Protein AF-A0A523VRK1-F1 (afdb_monomer_lite)

Radius of gyration: 11.98 Å; chains: 1; bounding box: 23×22×35 Å

pLDDT: mean 70.72, std 13.64, range [46.31, 90.0]

Structure (mmCIF, N/CA/C/O backbone):
data_AF-A0A523VRK1-F1
#
_entry.id   AF-A0A523VRK1-F1
#
loop_
_atom_site.group_PDB
_atom_site.id
_atom_site.type_symbol
_atom_site.label_atom_id
_atom_site.label_alt_id
_atom_site.label_comp_id
_atom_site.label_asym_id
_atom_site.label_entity_id
_atom_site.label_seq_id
_atom_site.pdbx_PDB_ins_code
_atom_site.Cartn_x
_atom_site.Cartn_y
_atom_site.Cartn_z
_atom_site.occupancy
_atom_site.B_iso_or_equiv
_atom_site.auth_seq_id
_atom_site.auth_comp_id
_atom_site.auth_asym_id
_atom_site.auth_atom_id
_atom_site.pdbx_PDB_model_num
ATOM 1 N N . MET A 1 1 ? -16.686 -1.113 17.089 1.00 71.25 1 MET A N 1
ATOM 2 C CA . MET A 1 1 ? -15.254 -1.471 16.962 1.00 71.25 1 MET A CA 1
ATOM 3 C C . MET A 1 1 ? -14.791 -1.091 15.565 1.00 71.25 1 MET A C 1
ATOM 5 O O . MET A 1 1 ? -15.587 -1.233 14.647 1.00 71.25 1 MET A O 1
ATOM 9 N N . LYS A 1 2 ? -13.570 -0.570 15.404 1.00 72.44 2 LYS A N 1
ATOM 10 C CA . LYS A 1 2 ? -12.980 -0.325 14.077 1.00 72.44 2 LYS A CA 1
ATOM 11 C C . LYS A 1 2 ? -12.176 -1.556 13.665 1.00 72.44 2 LYS A C 1
ATOM 13 O O . LYS A 1 2 ? -11.418 -2.067 14.485 1.00 72.44 2 LYS A O 1
ATOM 18 N N . GLN A 1 3 ? -12.372 -2.029 12.438 1.00 80.31 3 GLN A N 1
ATOM 19 C CA . GLN A 1 3 ? -11.634 -3.159 11.884 1.00 80.31 3 GLN A CA 1
ATOM 20 C C . GLN A 1 3 ? -10.501 -2.631 11.013 1.00 80.31 3 GLN A C 1
ATOM 22 O O . GLN A 1 3 ? -10.719 -1.736 10.203 1.00 80.31 3 GLN A O 1
ATOM 27 N N . TYR A 1 4 ? -9.301 -3.165 11.213 1.00 83.94 4 TYR A N 1
ATOM 28 C CA . TYR A 1 4 ? -8.113 -2.792 10.458 1.00 83.94 4 TYR A CA 1
ATOM 29 C C . TYR A 1 4 ? -7.547 -4.022 9.756 1.00 83.94 4 TYR A C 1
ATOM 31 O O . TYR A 1 4 ? -7.587 -5.136 10.280 1.00 83.94 4 TYR A O 1
ATOM 39 N N . TYR A 1 5 ? -7.002 -3.795 8.572 1.00 82.75 5 TYR A N 1
ATOM 40 C CA . TYR A 1 5 ? -6.425 -4.799 7.698 1.00 82.75 5 TYR A CA 1
ATOM 41 C C . TYR A 1 5 ? -4.956 -4.481 7.490 1.00 82.75 5 TYR A C 1
ATOM 43 O O . TYR A 1 5 ? -4.603 -3.327 7.233 1.00 82.75 5 TYR A O 1
ATOM 51 N N . VAL A 1 6 ? -4.121 -5.514 7.560 1.00 85.44 6 VAL A N 1
ATOM 52 C CA . VAL A 1 6 ? -2.764 -5.471 7.017 1.00 85.44 6 VAL A CA 1
ATOM 53 C C . VAL A 1 6 ? -2.825 -6.108 5.638 1.00 85.44 6 VAL A C 1
ATOM 55 O O . VAL A 1 6 ? -3.370 -7.204 5.480 1.00 85.44 6 VAL A O 1
ATOM 58 N N . TYR A 1 7 ? -2.295 -5.414 4.639 1.00 81.62 7 TYR A N 1
ATOM 59 C CA . TYR A 1 7 ? -2.299 -5.887 3.261 1.00 81.62 7 TYR A CA 1
ATOM 60 C C . TYR A 1 7 ? -0.892 -5.935 2.683 1.00 81.62 7 TYR A C 1
ATOM 62 O O . TYR A 1 7 ? -0.031 -5.126 3.043 1.00 81.62 7 TYR A O 1
ATOM 70 N N . ILE A 1 8 ? -0.700 -6.875 1.759 1.00 83.88 8 ILE A N 1
ATOM 71 C CA . ILE A 1 8 ? 0.469 -6.972 0.892 1.00 83.88 8 ILE A CA 1
ATOM 72 C C . ILE A 1 8 ? -0.031 -6.884 -0.552 1.00 83.88 8 ILE A C 1
ATOM 74 O O . ILE A 1 8 ? -0.924 -7.629 -0.955 1.00 83.88 8 ILE A O 1
ATOM 78 N N . MET A 1 9 ? 0.518 -5.951 -1.323 1.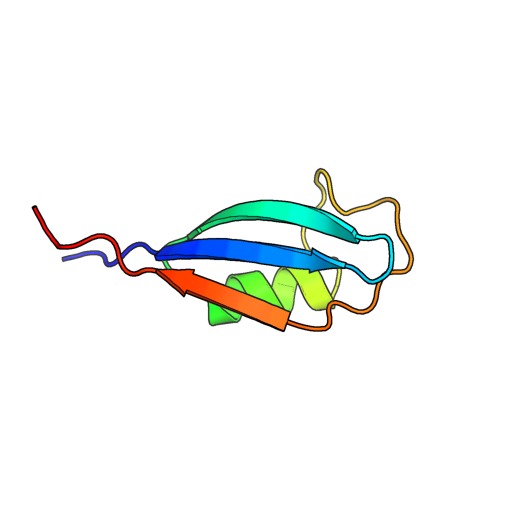00 81.38 9 MET A N 1
ATOM 79 C CA . MET A 1 9 ? 0.270 -5.815 -2.759 1.00 81.38 9 MET A CA 1
ATOM 80 C C . MET A 1 9 ? 1.590 -5.952 -3.501 1.00 81.38 9 MET A C 1
ATOM 82 O O . MET A 1 9 ? 2.633 -5.544 -2.993 1.00 81.38 9 MET A O 1
ATOM 86 N N . THR A 1 10 ? 1.546 -6.487 -4.713 1.00 77.19 10 THR A N 1
ATOM 87 C CA . THR A 1 10 ? 2.706 -6.519 -5.603 1.00 77.19 10 THR A CA 1
ATOM 88 C C . THR A 1 10 ? 2.362 -5.898 -6.937 1.00 77.19 10 THR A C 1
ATOM 90 O O . THR A 1 10 ? 1.206 -5.893 -7.364 1.00 77.19 10 THR A O 1
ATOM 93 N N . ASN A 1 11 ? 3.391 -5.392 -7.595 1.00 75.62 11 ASN A N 1
ATOM 94 C CA . ASN A 1 11 ? 3.308 -4.895 -8.951 1.00 75.62 11 ASN A CA 1
ATOM 95 C C . ASN A 1 11 ? 4.029 -5.853 -9.929 1.00 75.62 11 ASN A C 1
ATOM 97 O O . ASN A 1 11 ? 4.692 -6.807 -9.502 1.00 75.62 11 ASN A O 1
ATOM 101 N N . SER A 1 12 ? 3.868 -5.628 -11.231 1.00 75.31 12 SER A N 1
ATOM 102 C CA . SER A 1 12 ? 4.511 -6.392 -12.310 1.00 75.31 12 SER A CA 1
ATOM 103 C C . SER A 1 12 ? 6.047 -6.356 -12.255 1.00 75.31 12 SER A C 1
ATOM 105 O O . SER A 1 12 ? 6.698 -7.349 -12.588 1.00 75.31 12 SER A O 1
ATOM 107 N N . SER A 1 13 ? 6.637 -5.277 -11.728 1.00 82.75 13 SER A N 1
ATOM 108 C CA . SER A 1 13 ? 8.080 -5.187 -11.439 1.00 82.75 13 SER A CA 1
ATOM 109 C C . SER A 1 13 ? 8.499 -5.852 -10.124 1.00 82.75 13 SER A C 1
ATOM 111 O O . SER A 1 13 ? 9.631 -5.669 -9.676 1.00 82.75 13 SER A O 1
ATOM 113 N N . ARG A 1 14 ? 7.625 -6.655 -9.500 1.00 80.56 14 ARG A N 1
ATOM 114 C CA . ARG A 1 14 ? 7.889 -7.405 -8.255 1.00 80.56 14 ARG A CA 1
ATOM 115 C C . ARG A 1 14 ? 8.236 -6.525 -7.053 1.00 80.56 14 ARG A C 1
ATOM 117 O O . ARG A 1 14 ? 8.895 -6.976 -6.116 1.00 80.56 14 ARG A O 1
ATOM 124 N N . THR A 1 15 ? 7.785 -5.277 -7.059 1.00 82.31 15 THR A N 1
ATOM 125 C CA . THR A 1 15 ? 7.860 -4.410 -5.885 1.00 82.31 15 THR A CA 1
ATOM 126 C C . THR A 1 15 ? 6.730 -4.780 -4.940 1.00 82.31 15 THR A C 1
ATOM 128 O O . THR A 1 15 ? 5.559 -4.761 -5.320 1.00 82.31 15 THR A O 1
ATOM 131 N N . LEU A 1 16 ? 7.096 -5.125 -3.707 1.00 81.25 16 LEU A N 1
ATOM 132 C CA . LEU A 1 16 ? 6.154 -5.442 -2.642 1.00 81.25 16 LEU A CA 1
ATOM 133 C C . LEU A 1 16 ? 5.791 -4.183 -1.862 1.00 81.25 16 LEU A C 1
ATOM 135 O O . LEU A 1 16 ? 6.657 -3.416 -1.441 1.00 81.25 16 LEU A O 1
ATOM 139 N N . TYR A 1 17 ? 4.500 -4.024 -1.609 1.00 77.69 17 TYR A N 1
ATOM 140 C CA . TYR A 1 17 ? 3.928 -2.932 -0.843 1.00 77.69 17 TYR A CA 1
ATOM 141 C C . TYR A 1 17 ? 3.174 -3.503 0.339 1.00 77.69 17 TYR A C 1
ATOM 143 O O . TYR A 1 17 ? 2.289 -4.338 0.173 1.00 77.69 17 TYR A O 1
ATOM 151 N N . THR A 1 18 ? 3.501 -3.025 1.532 1.00 85.00 18 THR A N 1
ATOM 152 C CA . THR A 1 18 ? 2.806 -3.386 2.764 1.00 85.00 18 THR A CA 1
ATOM 153 C C . THR A 1 18 ? 2.122 -2.154 3.339 1.00 85.00 18 THR A C 1
ATOM 155 O O . THR A 1 18 ? 2.609 -1.030 3.203 1.00 85.00 18 THR A O 1
ATOM 158 N N . GLY A 1 19 ? 0.960 -2.335 3.960 1.00 83.38 19 GLY A N 1
ATOM 159 C CA . GLY A 1 19 ? 0.232 -1.214 4.537 1.00 83.38 19 GLY A CA 1
ATOM 160 C C . GLY A 1 19 ? -0.877 -1.630 5.485 1.00 83.38 19 GLY A C 1
ATOM 161 O O . GLY A 1 19 ? -1.255 -2.798 5.561 1.00 83.38 19 GLY A O 1
ATOM 162 N N . VAL A 1 20 ? -1.393 -0.638 6.209 1.00 86.19 20 VAL A N 1
ATOM 163 C CA . VAL A 1 20 ? -2.536 -0.788 7.112 1.00 86.19 20 VAL A CA 1
ATOM 164 C C . VAL A 1 20 ? -3.657 0.142 6.661 1.00 86.19 20 VAL A C 1
ATOM 166 O O . VAL A 1 20 ? -3.415 1.287 6.258 1.00 86.19 20 VAL A O 1
ATOM 169 N N . THR A 1 21 ? -4.893 -0.346 6.702 1.00 86.88 21 THR A N 1
ATOM 170 C CA . THR A 1 21 ? -6.089 0.449 6.403 1.00 8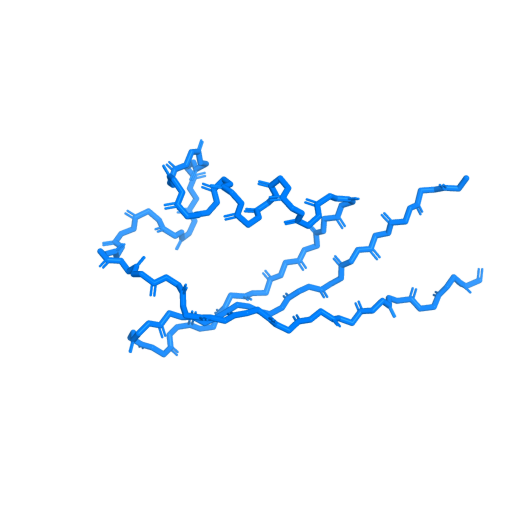6.88 21 THR A CA 1
ATOM 171 C C . THR A 1 21 ? -7.308 -0.090 7.1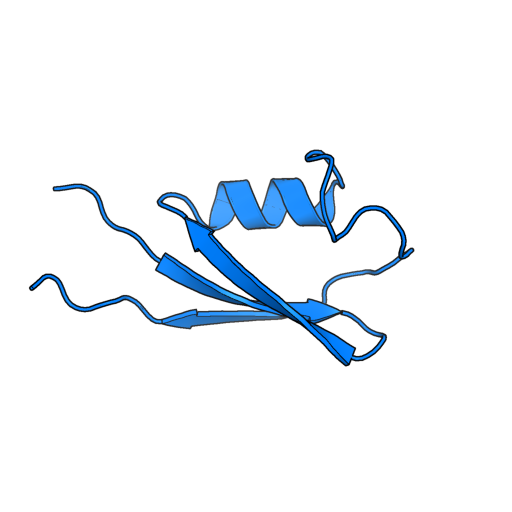43 1.00 86.88 21 THR A C 1
ATOM 173 O O . THR A 1 21 ? -7.360 -1.267 7.476 1.00 86.88 21 THR A O 1
ATOM 176 N N . ASP A 1 22 ? -8.283 0.769 7.414 1.00 90.00 22 ASP A N 1
ATOM 177 C CA . ASP A 1 22 ? -9.627 0.393 7.856 1.00 90.00 22 ASP A CA 1
ATOM 178 C C . ASP A 1 22 ? -10.595 0.134 6.688 1.00 90.00 22 ASP A C 1
ATOM 180 O O . ASP A 1 22 ? -11.673 -0.417 6.897 1.00 90.00 22 ASP A O 1
ATOM 184 N N . ASP A 1 23 ? -10.200 0.480 5.457 1.00 86.50 23 ASP A N 1
ATOM 185 C CA . ASP A 1 23 ? -10.990 0.292 4.239 1.00 86.50 23 ASP A CA 1
ATOM 186 C C . ASP A 1 23 ? -10.093 -0.141 3.071 1.00 86.50 23 ASP A C 1
ATOM 188 O O . ASP A 1 23 ? -9.463 0.665 2.377 1.00 86.50 23 ASP A O 1
ATOM 192 N N . LEU A 1 24 ? -10.046 -1.456 2.861 1.00 83.06 24 LEU A N 1
ATOM 193 C CA . LEU A 1 24 ? -9.234 -2.070 1.820 1.00 83.06 24 LEU A CA 1
ATOM 194 C C . LEU A 1 24 ? -9.722 -1.720 0.410 1.00 83.06 24 LEU A C 1
ATOM 196 O O . LEU A 1 24 ? -8.903 -1.510 -0.481 1.00 83.06 24 LEU A O 1
ATOM 200 N N . VAL A 1 25 ? -11.040 -1.646 0.200 1.00 84.50 25 VAL A N 1
ATOM 201 C CA . VAL A 1 25 ? -11.626 -1.399 -1.126 1.00 84.50 25 VAL A CA 1
ATOM 202 C C . VAL A 1 25 ? -11.273 0.007 -1.585 1.00 84.50 25 VAL A C 1
ATOM 204 O O . VAL A 1 25 ? -10.786 0.189 -2.704 1.00 84.50 25 VAL A O 1
ATOM 207 N N . ARG A 1 26 ? -11.440 0.993 -0.698 1.00 87.06 26 ARG A N 1
ATOM 208 C CA . ARG A 1 26 ? -11.016 2.368 -0.958 1.00 87.06 26 ARG A CA 1
ATOM 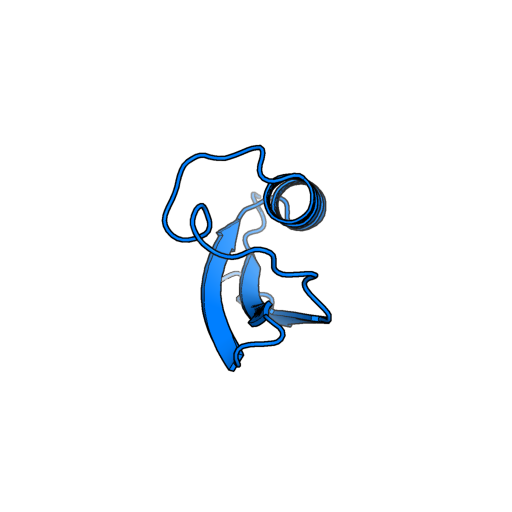209 C C . ARG A 1 26 ? -9.517 2.434 -1.224 1.00 87.06 26 ARG A C 1
ATOM 211 O O . ARG A 1 26 ? -9.113 3.031 -2.218 1.00 87.06 26 ARG A O 1
ATOM 218 N N . ARG A 1 27 ? -8.696 1.774 -0.399 1.00 84.75 27 ARG A N 1
ATOM 219 C CA . ARG A 1 27 ? -7.236 1.794 -0.557 1.00 84.75 27 ARG A CA 1
ATOM 220 C C . ARG A 1 27 ? -6.781 1.164 -1.879 1.00 84.75 27 ARG A C 1
ATOM 222 O O . ARG A 1 27 ? -5.924 1.728 -2.555 1.00 84.75 27 ARG A O 1
ATOM 229 N N . ALA A 1 28 ? -7.372 0.042 -2.284 1.00 79.94 28 ALA A N 1
ATOM 230 C CA . ALA A 1 28 ? -7.085 -0.601 -3.566 1.00 79.94 28 ALA A CA 1
ATOM 231 C C . ALA A 1 28 ? -7.491 0.290 -4.753 1.00 79.94 28 ALA A C 1
ATOM 233 O O . ALA A 1 28 ? -6.733 0.424 -5.715 1.00 79.94 28 ALA A O 1
ATOM 234 N N . TYR A 1 29 ? -8.653 0.947 -4.671 1.00 83.38 29 TYR A N 1
ATOM 235 C CA . TYR A 1 29 ? -9.101 1.907 -5.680 1.00 83.38 29 TYR A CA 1
ATOM 236 C C . TYR A 1 29 ? -8.152 3.106 -5.793 1.00 83.38 29 TYR A C 1
ATOM 238 O O . TYR A 1 29 ? -7.762 3.483 -6.899 1.00 83.38 29 TYR A O 1
ATOM 246 N N . GLU A 1 30 ? -7.748 3.681 -4.662 1.00 83.31 30 GLU A N 1
ATOM 247 C CA . GLU A 1 30 ? -6.812 4.802 -4.594 1.00 83.31 30 GLU A CA 1
ATOM 248 C C . GLU A 1 30 ? -5.451 4.455 -5.214 1.00 83.31 30 GLU A C 1
ATOM 250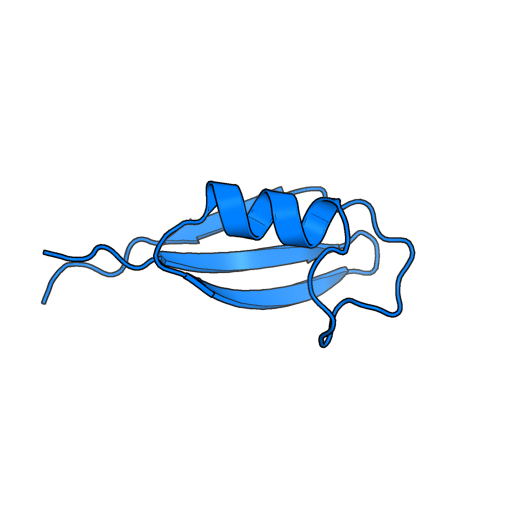 O O . GLU A 1 30 ? -4.926 5.242 -6.002 1.00 83.31 30 GLU A O 1
ATOM 255 N N . HIS A 1 31 ? -4.911 3.264 -4.930 1.00 76.88 31 HIS A N 1
ATOM 256 C CA . HIS A 1 31 ? -3.663 2.787 -5.536 1.00 76.88 31 HIS A CA 1
ATOM 257 C C . HIS A 1 31 ? -3.804 2.512 -7.037 1.00 76.88 31 HIS A C 1
ATOM 259 O O . HIS A 1 31 ? -2.959 2.956 -7.814 1.00 76.88 31 HIS A O 1
ATOM 265 N N . ARG A 1 32 ? -4.888 1.852 -7.470 1.00 75.19 32 ARG A N 1
ATOM 266 C CA . ARG A 1 32 ? -5.147 1.574 -8.895 1.00 75.19 32 ARG A CA 1
ATOM 267 C C . ARG A 1 32 ? -5.276 2.854 -9.724 1.00 75.19 32 ARG A C 1
ATOM 269 O O . ARG A 1 32 ? -4.828 2.887 -10.865 1.00 75.19 32 ARG A O 1
ATOM 276 N N . ASN A 1 33 ? -5.877 3.898 -9.156 1.00 80.25 33 ASN A N 1
ATOM 277 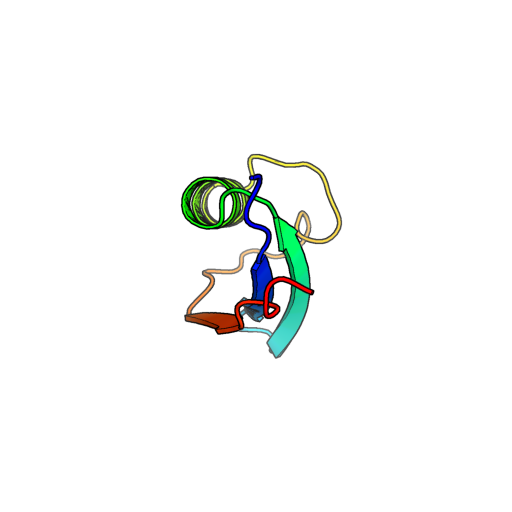C CA . ASN A 1 33 ? -6.111 5.176 -9.834 1.00 80.25 33 ASN A CA 1
ATOM 278 C C . ASN A 1 33 ? -5.042 6.239 -9.529 1.00 80.25 33 ASN A C 1
ATOM 280 O O . ASN A 1 33 ? -5.180 7.374 -9.978 1.00 80.25 33 ASN A O 1
ATOM 284 N N . LYS A 1 34 ? -3.986 5.891 -8.779 1.00 72.69 34 LYS A N 1
ATOM 285 C CA . LYS A 1 34 ? -2.888 6.799 -8.396 1.00 72.69 34 LYS A CA 1
ATOM 286 C C . LYS A 1 34 ? -3.369 8.086 -7.710 1.00 72.69 34 LYS A C 1
ATOM 288 O O . LYS A 1 34 ? -2.817 9.159 -7.925 1.00 72.69 34 LYS A O 1
ATOM 293 N N . LEU A 1 35 ? -4.414 7.974 -6.889 1.00 75.00 35 LEU A N 1
ATOM 294 C CA . LEU A 1 35 ? -5.083 9.119 -6.256 1.00 75.00 35 LEU A CA 1
ATOM 295 C C . LEU A 1 35 ? -4.381 9.616 -4.988 1.00 75.00 35 LEU A C 1
ATOM 297 O O . LEU A 1 35 ? -4.758 10.655 -4.453 1.00 75.00 35 LEU A O 1
ATOM 301 N N . ILE A 1 36 ? -3.382 8.881 -4.496 1.00 70.69 36 ILE A N 1
ATOM 302 C CA . ILE A 1 36 ? -2.586 9.267 -3.331 1.00 70.69 36 ILE A CA 1
ATOM 303 C C . ILE A 1 36 ? -1.148 9.489 -3.786 1.00 70.69 36 ILE A C 1
ATOM 305 O O . ILE A 1 36 ? -0.519 8.584 -4.338 1.00 70.69 36 ILE A O 1
ATOM 309 N N . GLU A 1 37 ? -0.612 10.676 -3.510 1.00 59.00 37 GLU A N 1
ATOM 310 C CA . GLU A 1 37 ? 0.819 10.938 -3.634 1.00 59.00 37 GLU A CA 1
ATOM 311 C C . GLU A 1 37 ? 1.574 10.190 -2.526 1.00 59.00 37 GLU A C 1
ATOM 313 O O . GLU A 1 37 ? 1.293 10.339 -1.336 1.00 59.00 37 GLU A O 1
ATOM 318 N N . GLY A 1 38 ? 2.515 9.332 -2.912 1.00 61.56 38 GLY A N 1
ATOM 319 C CA . GLY A 1 38 ? 3.271 8.493 -1.986 1.00 61.56 38 GLY A CA 1
ATOM 320 C C . GLY A 1 38 ? 4.260 7.589 -2.716 1.00 61.56 38 GLY A C 1
ATOM 321 O O . GLY A 1 38 ? 4.465 7.720 -3.919 1.00 61.56 38 GLY A O 1
ATOM 322 N N . PHE A 1 39 ? 4.838 6.617 -2.004 1.00 54.81 39 PHE A N 1
ATOM 323 C CA . PHE A 1 39 ? 5.882 5.686 -2.483 1.00 54.81 39 PHE A CA 1
ATOM 324 C C . PHE A 1 39 ? 5.541 4.858 -3.748 1.00 54.81 39 PHE A C 1
ATOM 326 O O . PHE A 1 39 ? 6.372 4.088 -4.217 1.00 54.81 39 PHE A O 1
ATOM 333 N N . THR A 1 40 ? 4.333 4.993 -4.301 1.00 53.41 40 THR A N 1
ATOM 334 C CA . THR A 1 40 ? 3.826 4.286 -5.494 1.00 53.41 40 THR A CA 1
ATOM 335 C C . THR A 1 40 ? 3.730 5.175 -6.743 1.00 53.41 40 THR A C 1
ATOM 337 O O . THR A 1 40 ? 3.274 4.713 -7.786 1.00 53.41 40 THR A O 1
ATOM 340 N N . GLN A 1 41 ? 4.159 6.443 -6.667 1.00 54.47 41 GLN A N 1
ATOM 341 C CA . GLN A 1 41 ? 3.962 7.436 -7.735 1.00 54.47 41 GLN A CA 1
ATOM 342 C C . GLN A 1 41 ? 4.767 7.148 -9.018 1.00 54.47 41 GLN A C 1
ATOM 344 O O . GLN A 1 41 ? 4.362 7.582 -10.095 1.00 54.47 41 GLN A O 1
ATOM 349 N N . ASN A 1 42 ? 5.872 6.399 -8.932 1.00 51.97 42 ASN A N 1
ATOM 350 C CA . ASN A 1 42 ? 6.866 6.382 -10.009 1.00 51.97 42 ASN A CA 1
ATOM 351 C C . ASN A 1 42 ? 6.713 5.290 -11.066 1.00 51.97 42 ASN A C 1
ATOM 353 O O . ASN A 1 42 ? 7.293 5.440 -12.139 1.00 51.97 42 ASN A O 1
ATOM 357 N N . ASP A 1 43 ? 5.887 4.268 -10.856 1.00 50.56 43 ASP A N 1
ATOM 358 C CA . ASP A 1 43 ? 5.857 3.150 -11.796 1.00 50.56 43 ASP A CA 1
ATOM 359 C C . ASP A 1 43 ? 4.504 3.027 -12.516 1.00 50.56 43 ASP A C 1
ATOM 361 O O . ASP A 1 43 ? 3.413 3.243 -11.971 1.00 50.56 43 ASP A O 1
ATOM 365 N N . LYS A 1 44 ? 4.571 2.751 -13.823 1.00 46.31 44 LYS A N 1
ATOM 366 C CA . LYS A 1 44 ? 3.434 2.533 -14.735 1.00 46.31 44 LYS A CA 1
ATOM 367 C C . LYS A 1 44 ? 2.805 1.155 -14.497 1.00 46.31 44 LYS A C 1
ATOM 369 O O . LYS A 1 44 ? 2.684 0.364 -15.421 1.00 46.31 44 LYS A O 1
ATOM 374 N N . GLU A 1 45 ? 2.457 0.857 -13.256 1.00 54.19 45 GLU A N 1
ATOM 375 C CA . GLU A 1 45 ? 2.193 -0.519 -12.852 1.00 54.19 45 GLU A CA 1
ATOM 376 C C . GLU A 1 45 ? 0.703 -0.803 -12.715 1.00 54.19 45 GLU A C 1
ATOM 378 O O . GLU A 1 45 ? -0.021 -0.145 -11.964 1.00 54.19 45 GLU A O 1
ATOM 383 N N . GLU A 1 46 ? 0.273 -1.823 -13.443 1.00 53.38 46 GLU A N 1
ATOM 384 C CA . GLU A 1 46 ? -1.000 -2.502 -13.279 1.00 53.38 46 GLU A CA 1
ATOM 385 C C . GLU A 1 46 ? -0.838 -3.490 -12.107 1.00 53.38 46 GLU A C 1
ATOM 387 O O . GLU A 1 46 ? -0.030 -4.414 -12.169 1.00 53.38 46 GLU A O 1
ATOM 392 N N . TYR A 1 47 ? -1.515 -3.247 -10.981 1.00 55.91 47 TYR A N 1
ATOM 393 C CA . TYR A 1 47 ? -1.438 -4.134 -9.814 1.00 55.91 47 TYR A CA 1
ATOM 394 C C . TYR A 1 47 ? -2.268 -5.399 -10.068 1.00 55.91 47 TYR A C 1
ATOM 396 O O . TYR A 1 47 ? -3.485 -5.308 -10.235 1.00 55.91 47 TYR A O 1
ATOM 404 N N . GLU A 1 48 ? -1.623 -6.569 -10.079 1.00 51.72 48 GLU A N 1
ATOM 405 C CA . GLU A 1 48 ? -2.265 -7.851 -10.418 1.00 51.72 48 GLU A CA 1
ATOM 406 C C . GLU A 1 48 ? -2.985 -8.526 -9.239 1.00 51.72 48 GLU A C 1
ATOM 408 O O . GLU A 1 48 ? -3.967 -9.233 -9.457 1.00 51.72 48 GLU A O 1
ATOM 413 N N . SER A 1 49 ? -2.534 -8.353 -7.990 1.00 52.25 49 SER A N 1
ATOM 414 C CA . SER A 1 49 ? -3.132 -9.071 -6.852 1.00 52.25 49 SER A CA 1
ATOM 415 C C . SER A 1 49 ? -2.861 -8.429 -5.487 1.00 52.25 49 SER A C 1
ATOM 417 O O . SER A 1 49 ? -1.870 -7.721 -5.288 1.00 52.25 49 SER A O 1
ATOM 419 N N . TYR A 1 50 ? -3.772 -8.685 -4.541 1.00 56.12 50 TYR A N 1
ATOM 420 C CA . TYR A 1 50 ? -3.640 -8.327 -3.131 1.00 56.12 50 TYR A CA 1
ATOM 421 C C . TYR A 1 50 ? -3.930 -9.546 -2.251 1.00 56.12 50 TYR A C 1
ATOM 423 O O . TYR A 1 50 ? -4.912 -10.254 -2.468 1.00 56.12 50 TYR A O 1
ATOM 431 N N . GLU A 1 51 ? -3.098 -9.762 -1.234 1.00 56.03 51 GLU A N 1
ATOM 432 C CA . GLU A 1 51 ? -3.389 -10.688 -0.139 1.00 56.03 51 GLU A CA 1
ATOM 433 C C . GLU A 1 51 ? -3.641 -9.885 1.136 1.00 56.03 51 GLU A C 1
ATOM 435 O O . GLU A 1 51 ? -2.911 -8.943 1.470 1.00 56.03 51 GLU A O 1
ATOM 440 N N . THR A 1 52 ? -4.704 -10.242 1.855 1.00 54.69 52 THR A N 1
ATOM 441 C CA . THR A 1 52 ? -5.076 -9.577 3.105 1.00 54.69 52 THR A CA 1
ATOM 442 C C . THR A 1 52 ? -5.143 -10.566 4.239 1.00 54.69 52 THR A C 1
ATOM 444 O O . THR A 1 52 ? -5.810 -11.592 4.116 1.00 54.69 52 THR A O 1
ATOM 447 N N . THR A 1 53 ? -4.535 -10.209 5.368 1.00 54.94 53 THR A N 1
ATOM 448 C CA . THR A 1 53 ? -4.743 -10.928 6.621 1.00 54.94 53 THR A CA 1
ATOM 449 C C . THR A 1 53 ? -5.461 -10.012 7.602 1.00 54.94 53 THR A C 1
ATOM 451 O O . THR A 1 53 ? -5.096 -8.846 7.794 1.00 54.94 53 THR A O 1
ATOM 454 N N . THR A 1 54 ? -6.537 -10.514 8.195 1.00 56.69 54 THR A N 1
ATOM 455 C CA . THR A 1 54 ? -7.227 -9.814 9.276 1.00 56.69 54 THR A CA 1
ATOM 456 C C . THR A 1 54 ? -6.411 -10.021 10.542 1.00 56.69 54 THR A C 1
ATOM 458 O O . THR A 1 54 ? -6.175 -11.160 10.942 1.00 56.69 54 THR A O 1
ATOM 461 N N . LEU A 1 55 ? -5.971 -8.938 11.185 1.00 56.78 55 LEU A N 1
ATOM 462 C CA . LEU A 1 55 ? -5.425 -9.069 12.532 1.00 56.78 55 LEU A CA 1
ATOM 463 C C . LEU A 1 55 ? -6.574 -9.496 13.459 1.00 56.78 55 LEU A C 1
ATOM 465 O O . LEU A 1 55 ? -7.631 -8.854 13.419 1.00 56.78 55 LEU A O 1
ATOM 469 N N . PRO A 1 56 ? -6.422 -10.571 14.256 1.00 49.31 56 PRO A N 1
ATOM 470 C CA . PRO A 1 56 ? -7.442 -10.940 15.224 1.00 49.31 56 PRO A CA 1
ATOM 471 C C . PRO A 1 56 ? -7.674 -9.755 16.163 1.00 49.31 56 PRO A C 1
ATOM 473 O O . PRO A 1 56 ? -6.726 -9.079 16.568 1.00 49.31 56 PRO A O 1
ATOM 476 N N . ALA A 1 57 ? -8.943 -9.481 16.471 1.00 53.12 57 ALA A N 1
ATOM 477 C CA . ALA A 1 57 ? -9.278 -8.548 17.533 1.00 53.12 57 ALA A CA 1
ATOM 478 C C . ALA A 1 57 ? -8.636 -9.082 18.821 1.00 53.12 57 ALA A C 1
ATOM 480 O O . ALA A 1 57 ? -8.946 -10.201 19.231 1.00 53.12 57 ALA A O 1
ATOM 481 N N . ALA A 1 58 ? -7.682 -8.324 19.366 1.00 54.09 58 ALA A N 1
ATOM 482 C CA . ALA A 1 58 ? -7.086 -8.604 20.666 1.00 54.09 58 ALA A CA 1
ATOM 483 C C . ALA A 1 58 ? -8.141 -8.511 21.775 1.00 54.09 58 ALA A C 1
ATOM 485 O O . ALA A 1 58 ? -9.037 -7.638 21.658 1.00 54.09 58 ALA A O 1
#

Sequence (58 aa):
MKQYYVYIMTNSSRTLYTGVTDDLVRRAYEHRNKLIEGFTQNDKEEYESYETTTLPAA

Foldseek 3Di:
DQWKKWKWWAWPVGDIDIDMDSDPVVVVVCLQVVVDPDPSNPDPTDTDDMDIDTDPDD

Secondary structure (DSSP, 8-state):
----EEEEEE-TT--EEEEEES-HHHHHHHHHTT-S-STTTT------EEEEEEPP--